Protein AF-A0A1V1WCD8-F1 (afdb_monomer_lite)

InterPro domains:
  IPR004117 Olfactory receptor, insect [PTHR21137] (10-162)

pLDDT: mean 83.45, std 10.29, range [41.56, 94.25]

Radius of gyration: 21.15 Å; chains: 1; bounding box: 51×34×65 Å

Sequence (167 aa):
MVVKNTSLFLGRPKKILSAHGVWPHPNNYIILRKLYMLFIMWTQYSFLLFEIIYIVDVWGDIDAVSEASYLLFTQASLCYKSTAFMVNKKSLIELLEIMDCEIFEPKSLEHEKILAAQARKIKRLCLFFLTSATTTCTLWAMIPLFDDASKRSFPFRIWMPVTPLKS

Foldseek 3Di:
DFDFLCCLQCVPVQVVCLVLLLHDDDDDPPPVSVVVNVVSLVVLVVQLVQLVVLLVVPPPPPVLNVQSVVVNVVSVVVSVVSVVSNVCVVVVVVVSVVSRDPVNGDPDPVSVVVSNVVSVVSVVVVVVVVVVVVVVVVVLCCVQVVPDPVDRDHSDSTHDPDDSPDD

Structure (mmCIF, N/CA/C/O backbone):
data_AF-A0A1V1WCD8-F1
#
_entry.id   AF-A0A1V1WCD8-F1
#
loop_
_atom_site.group_PDB
_atom_site.id
_atom_site.type_symbol
_atom_site.label_atom_id
_atom_site.label_alt_id
_atom_site.label_comp_id
_atom_site.label_asym_id
_atom_site.label_entity_id
_atom_site.label_seq_id
_atom_site.pdbx_PDB_ins_code
_atom_site.Cartn_x
_atom_site.Cartn_y
_atom_site.Cartn_z
_atom_site.occupancy
_atom_site.B_iso_or_equiv
_atom_site.auth_seq_id
_atom_site.auth_comp_id
_atom_site.auth_asym_id
_atom_site.auth_atom_id
_atom_site.pdbx_PDB_model_num
ATOM 1 N N . MET A 1 1 ? -25.957 6.063 22.408 1.00 42.69 1 MET A N 1
ATOM 2 C CA . MET A 1 1 ? -25.510 4.972 21.515 1.00 42.69 1 MET A CA 1
ATOM 3 C C . MET A 1 1 ? -24.007 4.856 21.695 1.00 42.69 1 MET A C 1
ATOM 5 O O . MET A 1 1 ? -23.322 5.825 21.393 1.00 42.69 1 MET A O 1
ATOM 9 N N . VAL A 1 2 ? -23.514 3.768 22.293 1.00 57.28 2 VAL A N 1
ATOM 10 C CA . VAL A 1 2 ? -22.077 3.605 22.574 1.00 57.28 2 VAL A CA 1
ATOM 11 C C . VAL A 1 2 ? -21.326 3.578 21.242 1.00 57.28 2 VAL A C 1
ATOM 13 O O . VAL A 1 2 ? -21.630 2.777 20.356 1.00 57.28 2 VAL A O 1
ATOM 16 N N . VAL A 1 3 ? -20.410 4.526 21.049 1.00 66.19 3 VAL A N 1
ATOM 17 C CA . VAL A 1 3 ? -19.583 4.588 19.842 1.00 66.19 3 VAL A CA 1
ATOM 18 C C . VAL A 1 3 ? -18.583 3.446 19.925 1.00 66.19 3 VAL A C 1
ATOM 20 O O . VAL A 1 3 ? -17.714 3.457 20.789 1.00 66.19 3 VAL A O 1
ATOM 23 N N . LYS A 1 4 ? -18.683 2.474 19.013 1.00 79.06 4 LYS A N 1
ATOM 24 C CA . LYS A 1 4 ? -17.725 1.363 18.939 1.00 79.06 4 LYS A CA 1
ATOM 25 C C . LYS A 1 4 ? -16.299 1.898 18.844 1.00 79.06 4 LYS A C 1
ATOM 27 O O . LYS A 1 4 ? -16.018 2.722 17.963 1.00 79.06 4 LYS A O 1
ATOM 32 N N . ASN A 1 5 ? -15.395 1.400 19.682 1.00 79.00 5 ASN A N 1
ATOM 33 C CA . ASN A 1 5 ? -13.988 1.802 19.693 1.00 79.00 5 ASN A CA 1
ATOM 34 C C . ASN A 1 5 ? -13.355 1.650 18.305 1.00 79.00 5 ASN A C 1
ATOM 36 O O . ASN A 1 5 ? -12.694 2.564 17.807 1.00 79.00 5 ASN A O 1
ATOM 40 N N . THR A 1 6 ? -13.651 0.559 17.600 1.00 80.56 6 THR A N 1
ATOM 41 C CA . THR A 1 6 ? -13.189 0.339 16.225 1.00 80.56 6 THR A CA 1
ATOM 42 C C . THR A 1 6 ? -13.592 1.479 15.290 1.00 80.56 6 THR A C 1
ATOM 44 O O . THR A 1 6 ? -12.794 1.934 14.471 1.00 80.56 6 THR A O 1
ATOM 47 N N . SER A 1 7 ? -14.810 2.010 15.420 1.00 81.69 7 SER A N 1
ATOM 48 C CA . SER A 1 7 ? -15.265 3.147 14.609 1.00 81.69 7 SER A CA 1
ATOM 49 C C . SER A 1 7 ? -14.560 4.456 14.989 1.00 81.69 7 SER A C 1
ATOM 51 O O . SER A 1 7 ? -14.215 5.254 14.108 1.00 81.69 7 SER A O 1
ATOM 53 N N . LEU A 1 8 ? -14.270 4.638 16.281 1.00 84.12 8 LEU A N 1
ATOM 54 C CA . LEU A 1 8 ? -13.565 5.798 16.812 1.00 84.12 8 LEU A CA 1
ATOM 55 C C . LEU A 1 8 ? -12.129 5.869 16.278 1.00 84.12 8 LEU A C 1
ATOM 57 O O . LEU A 1 8 ? -11.717 6.934 15.809 1.00 84.12 8 LEU A O 1
ATOM 61 N N . PHE A 1 9 ? -11.395 4.754 16.292 1.00 83.81 9 PHE A N 1
ATOM 62 C CA . PHE A 1 9 ? -9.994 4.684 15.865 1.00 83.81 9 PHE A CA 1
ATOM 63 C C . PHE A 1 9 ? -9.835 4.489 14.353 1.00 83.81 9 PHE A C 1
ATOM 65 O O . PHE A 1 9 ? -9.090 5.224 13.702 1.00 83.81 9 PHE A O 1
ATOM 72 N N . LEU A 1 10 ? -10.565 3.536 13.769 1.00 84.62 10 LEU A N 1
ATOM 73 C CA . LEU A 1 10 ? -10.317 3.042 12.412 1.00 84.62 10 LEU A CA 1
ATOM 74 C C . LEU A 1 10 ? -11.272 3.608 11.357 1.00 84.62 10 LEU A C 1
ATOM 76 O O . LEU A 1 10 ? -11.178 3.225 10.195 1.00 84.62 10 LEU A O 1
ATOM 80 N N . GLY A 1 11 ? -12.140 4.566 11.695 1.00 84.06 11 GLY A N 1
ATOM 81 C CA . GLY A 1 11 ? -13.144 5.095 10.762 1.00 84.06 11 GLY A CA 1
ATOM 82 C C . GLY A 1 11 ? -12.597 5.563 9.400 1.00 84.06 11 GLY A C 1
ATOM 83 O O . GLY A 1 11 ? -13.146 5.194 8.362 1.00 84.06 11 GLY A O 1
ATOM 84 N N . ARG A 1 12 ? -11.506 6.345 9.375 1.00 81.38 12 ARG A N 1
ATOM 85 C CA . ARG A 1 12 ? -10.845 6.783 8.123 1.00 81.38 12 ARG A CA 1
ATOM 86 C C . ARG A 1 12 ? -9.901 5.717 7.540 1.00 81.38 12 ARG A C 1
ATOM 88 O O . ARG A 1 12 ? -10.067 5.408 6.360 1.00 81.38 12 ARG A O 1
ATOM 95 N N . PRO A 1 13 ? -8.978 5.111 8.319 1.00 86.00 13 PRO A N 1
ATOM 96 C CA . PRO A 1 13 ? -8.086 4.062 7.813 1.00 86.00 13 PRO A CA 1
ATOM 97 C C . PRO A 1 13 ? -8.822 2.893 7.151 1.00 86.00 13 PRO A C 1
ATOM 99 O O . PRO A 1 13 ? -8.429 2.451 6.078 1.00 86.00 13 PRO A O 1
ATOM 102 N N . LYS A 1 14 ? -9.949 2.450 7.723 1.00 86.06 14 LYS A N 1
ATOM 103 C CA . LYS A 1 14 ? -10.791 1.382 7.164 1.00 86.06 14 LYS A CA 1
ATOM 104 C C . LYS A 1 14 ? -11.320 1.716 5.770 1.00 86.06 14 LYS A C 1
ATOM 106 O O . LYS A 1 14 ? -11.344 0.847 4.903 1.00 86.06 14 LYS A O 1
ATOM 111 N N . LYS A 1 15 ? -11.747 2.963 5.538 1.00 85.06 15 LYS A N 1
ATOM 112 C CA . LYS A 1 15 ? -12.231 3.405 4.219 1.00 85.06 15 LYS A CA 1
ATOM 113 C C . LYS A 1 15 ? -11.103 3.400 3.190 1.00 85.06 15 LYS A C 1
ATOM 115 O O . LYS A 1 15 ? -11.303 2.889 2.096 1.00 85.06 15 LYS A O 1
ATOM 120 N N . ILE A 1 16 ? -9.926 3.893 3.573 1.00 86.38 16 ILE A N 1
ATOM 121 C CA . ILE A 1 16 ? -8.733 3.919 2.715 1.00 86.38 16 ILE A CA 1
ATOM 122 C C . ILE A 1 16 ? -8.307 2.489 2.359 1.00 86.38 16 ILE A C 1
ATOM 124 O O . ILE A 1 16 ? -8.232 2.141 1.187 1.00 86.38 16 ILE A O 1
ATOM 128 N N . LEU A 1 17 ? -8.133 1.617 3.356 1.00 86.31 17 LEU A N 1
ATOM 129 C CA . LEU A 1 17 ? -7.769 0.212 3.135 1.00 86.31 17 LEU A CA 1
ATOM 130 C C . LEU A 1 17 ? -8.823 -0.545 2.317 1.00 86.31 17 LEU A C 1
ATOM 132 O O . LEU A 1 17 ? -8.489 -1.467 1.577 1.00 86.31 17 LEU A O 1
ATOM 136 N N . SER A 1 18 ? -10.101 -0.170 2.428 1.00 84.75 18 SER A N 1
ATOM 137 C CA . SER A 1 18 ? -11.155 -0.732 1.583 1.00 84.75 18 SER A CA 1
ATOM 138 C C . SER A 1 18 ? -11.076 -0.236 0.141 1.00 84.75 18 SER A C 1
ATOM 140 O O . SER A 1 18 ? -11.324 -1.033 -0.759 1.00 84.75 18 SER A O 1
ATOM 142 N N . ALA A 1 19 ? -10.744 1.037 -0.085 1.00 84.25 19 ALA A N 1
ATOM 143 C CA . ALA A 1 19 ? -10.525 1.583 -1.424 1.00 84.25 19 ALA A CA 1
ATOM 144 C C . ALA A 1 19 ? -9.304 0.943 -2.103 1.00 84.25 19 ALA A C 1
ATOM 146 O O . ALA A 1 19 ? -9.336 0.693 -3.295 1.00 84.25 19 ALA A O 1
ATOM 147 N N . HIS A 1 20 ? -8.270 0.576 -1.345 1.00 83.56 20 HIS A N 1
ATOM 148 C CA . HIS A 1 20 ? -7.129 -0.185 -1.866 1.00 83.56 20 HIS A CA 1
ATOM 149 C C . HIS A 1 20 ? -7.379 -1.701 -1.964 1.00 83.56 20 HIS A C 1
ATOM 151 O O . HIS A 1 20 ? -6.453 -2.452 -2.237 1.00 83.56 20 HIS A O 1
ATOM 157 N N . GLY A 1 21 ? -8.599 -2.190 -1.713 1.00 82.38 21 GLY A N 1
ATOM 158 C CA . GLY A 1 21 ? -8.916 -3.618 -1.839 1.00 82.38 21 GLY A CA 1
ATOM 159 C C . GLY A 1 21 ? -8.263 -4.526 -0.786 1.00 82.38 21 GLY A C 1
ATOM 160 O O . GLY A 1 21 ? -8.294 -5.739 -0.928 1.00 82.38 21 GLY A O 1
ATOM 161 N N . VAL A 1 22 ? -7.708 -3.983 0.298 1.00 85.06 22 VAL A N 1
ATOM 162 C CA . VAL A 1 22 ? -7.010 -4.780 1.326 1.00 85.06 22 VAL A CA 1
ATOM 163 C C . VAL A 1 22 ? -7.934 -5.127 2.505 1.00 85.06 22 VAL A C 1
ATOM 165 O O . VAL A 1 22 ? -7.757 -6.139 3.181 1.00 85.06 22 VAL A O 1
ATOM 168 N N . TRP A 1 23 ? -8.966 -4.316 2.766 1.00 84.06 23 TRP A N 1
ATOM 169 C CA . TRP A 1 23 ? -9.789 -4.460 3.974 1.00 84.06 23 TRP A CA 1
ATOM 170 C C . TRP A 1 23 ? -10.855 -5.582 3.900 1.00 84.06 23 TRP A C 1
ATOM 172 O O . TRP A 1 23 ? -11.720 -5.541 3.009 1.00 84.06 23 TRP A O 1
ATOM 182 N N . PRO A 1 24 ? -10.925 -6.514 4.876 1.00 75.00 24 PRO A N 1
ATOM 183 C CA . PRO A 1 24 ? -11.990 -7.519 4.952 1.00 75.00 24 PRO A CA 1
ATOM 184 C C . PRO A 1 24 ? -13.326 -6.875 5.356 1.00 75.00 24 PRO A C 1
ATOM 186 O O . PRO A 1 24 ? -13.407 -6.133 6.332 1.00 75.00 24 PRO A O 1
ATOM 189 N N . HIS A 1 25 ? -14.397 -7.115 4.599 1.00 68.12 25 HIS A N 1
ATOM 190 C CA . HIS A 1 25 ? -15.693 -6.454 4.817 1.00 68.12 25 HIS A CA 1
ATOM 191 C C . HIS A 1 25 ? -16.816 -7.485 4.899 1.00 68.12 25 HIS A C 1
ATOM 193 O O . HIS A 1 25 ? -16.720 -8.520 4.233 1.00 68.12 25 HIS A O 1
ATOM 199 N N . PRO A 1 26 ? -17.861 -7.220 5.699 1.00 65.38 26 PRO A N 1
ATOM 200 C CA . PRO A 1 26 ? -18.980 -8.137 5.853 1.00 65.38 26 PRO A CA 1
ATOM 201 C C . PRO A 1 26 ? -19.841 -8.266 4.583 1.00 65.38 26 PRO A C 1
ATOM 203 O O . PRO A 1 26 ? -20.040 -7.299 3.851 1.00 65.38 26 PRO A O 1
ATOM 206 N N . ASN A 1 27 ? -20.313 -9.504 4.399 1.00 60.09 27 ASN A N 1
ATOM 207 C CA . ASN A 1 27 ? -21.305 -10.165 3.527 1.00 60.09 27 ASN A CA 1
ATOM 208 C C . ASN A 1 27 ? -21.986 -9.517 2.301 1.00 60.09 27 ASN A C 1
ATOM 210 O O . ASN A 1 27 ? -22.601 -10.265 1.543 1.00 60.09 27 ASN A O 1
ATOM 214 N N . ASN A 1 28 ? -21.892 -8.218 2.026 1.00 59.47 28 ASN A N 1
ATOM 215 C CA . ASN A 1 28 ? -22.561 -7.633 0.857 1.00 59.47 28 ASN A CA 1
ATOM 216 C C . ASN A 1 28 ? -21.633 -7.651 -0.372 1.00 59.47 28 ASN A C 1
ATOM 218 O O . ASN A 1 28 ? -20.506 -7.161 -0.318 1.00 59.47 28 ASN A O 1
ATOM 222 N N . TYR A 1 29 ? -22.113 -8.225 -1.485 1.00 71.31 29 TYR A N 1
ATOM 223 C CA . TYR A 1 29 ? -21.408 -8.334 -2.777 1.00 71.31 29 TYR A CA 1
ATOM 224 C C . TYR A 1 29 ? -20.037 -9.034 -2.710 1.00 71.31 29 TYR A C 1
ATOM 226 O O . TYR A 1 29 ? -19.040 -8.561 -3.260 1.00 71.31 29 TYR A O 1
ATOM 234 N N . ILE A 1 30 ? -19.990 -10.200 -2.053 1.00 77.75 30 ILE A N 1
ATOM 235 C CA . ILE A 1 30 ? -18.763 -10.983 -1.815 1.00 77.75 30 ILE A CA 1
ATOM 236 C C . ILE A 1 30 ? -17.988 -11.254 -3.115 1.00 77.75 30 ILE A C 1
ATOM 238 O O . ILE A 1 30 ? -16.764 -11.139 -3.128 1.00 77.75 30 ILE A O 1
ATOM 242 N N . ILE A 1 31 ? -18.683 -11.603 -4.203 1.00 81.88 31 ILE A N 1
ATOM 243 C CA . ILE A 1 31 ? -18.058 -11.995 -5.477 1.00 81.88 31 ILE A CA 1
ATOM 244 C C . ILE A 1 31 ? -17.406 -10.791 -6.162 1.00 81.88 31 ILE A C 1
ATOM 246 O O . ILE A 1 31 ? -16.205 -10.818 -6.420 1.00 81.88 31 ILE A O 1
ATOM 250 N N . LEU A 1 32 ? -18.168 -9.716 -6.394 1.00 83.81 32 LEU A N 1
ATOM 251 C CA . LEU A 1 32 ? -17.670 -8.500 -7.046 1.00 83.81 32 LEU A CA 1
ATOM 252 C C . LEU A 1 32 ? -16.478 -7.911 -6.286 1.00 83.81 32 LEU A C 1
ATOM 254 O O . LEU A 1 32 ? -15.487 -7.491 -6.877 1.00 83.81 32 LEU A O 1
ATOM 258 N N . ARG A 1 33 ? -16.544 -7.932 -4.954 1.00 81.12 33 ARG A N 1
ATOM 259 C CA . ARG A 1 33 ? -15.472 -7.406 -4.119 1.00 81.12 33 ARG A CA 1
ATOM 260 C C . ARG A 1 33 ? -14.241 -8.306 -4.122 1.00 81.12 33 ARG A C 1
ATOM 262 O O . ARG A 1 33 ? -13.141 -7.781 -4.198 1.00 81.12 33 ARG A O 1
ATOM 269 N N . LYS A 1 34 ? -14.389 -9.635 -4.101 1.00 83.00 34 LYS A N 1
ATOM 270 C CA . LYS A 1 34 ? -13.252 -10.556 -4.288 1.00 83.00 34 LYS A CA 1
ATOM 271 C C . LYS A 1 34 ? -12.576 -10.341 -5.641 1.00 83.00 34 LYS A C 1
ATOM 273 O O . LYS A 1 34 ? -11.353 -10.299 -5.684 1.00 83.00 34 LYS A O 1
ATOM 278 N N . LEU A 1 35 ? -13.354 -10.158 -6.709 1.00 87.25 35 LEU A N 1
ATOM 279 C CA . LEU A 1 35 ? -12.824 -9.826 -8.034 1.00 87.25 35 LEU A CA 1
ATOM 280 C C . LEU A 1 35 ? -12.050 -8.507 -8.010 1.00 87.25 35 LEU A C 1
ATOM 282 O O . LEU A 1 35 ? -10.938 -8.454 -8.518 1.00 87.25 35 LEU A O 1
ATOM 286 N N . TYR A 1 36 ? -12.581 -7.476 -7.351 1.00 88.44 36 TYR A N 1
ATOM 287 C CA . TYR A 1 36 ? -11.881 -6.204 -7.176 1.00 88.44 36 TYR A CA 1
ATOM 288 C C . TYR A 1 36 ? -10.557 -6.351 -6.410 1.00 88.44 36 TYR A C 1
ATOM 290 O O . TYR A 1 36 ? -9.540 -5.802 -6.823 1.00 88.44 36 TYR A O 1
ATOM 298 N N . MET A 1 37 ? -10.544 -7.126 -5.321 1.00 87.19 37 MET A N 1
ATOM 299 C CA . MET A 1 37 ? -9.325 -7.401 -4.551 1.00 87.19 37 MET A CA 1
ATOM 300 C C . MET A 1 37 ? -8.285 -8.150 -5.388 1.00 87.19 37 MET A C 1
ATOM 302 O O . MET A 1 37 ? -7.118 -7.772 -5.397 1.00 87.19 37 MET A O 1
ATOM 306 N N . LEU A 1 38 ? -8.713 -9.184 -6.120 1.00 88.81 38 LEU A N 1
ATOM 307 C CA . LEU A 1 38 ? -7.846 -9.938 -7.025 1.00 88.81 38 LEU A CA 1
ATOM 308 C C . LEU A 1 38 ? -7.288 -9.047 -8.131 1.00 88.81 38 LEU A C 1
ATOM 310 O O . LEU A 1 38 ? -6.099 -9.117 -8.410 1.00 88.81 38 LEU A O 1
ATOM 314 N N . PHE A 1 39 ? -8.119 -8.180 -8.711 1.00 91.50 39 PHE A N 1
ATOM 315 C CA . PHE A 1 39 ? -7.698 -7.222 -9.724 1.00 91.50 39 PHE A CA 1
ATOM 316 C C . PHE A 1 39 ? -6.638 -6.257 -9.183 1.00 91.50 39 PHE A C 1
ATOM 318 O O . PHE A 1 39 ? -5.588 -6.102 -9.801 1.00 91.50 39 PHE A O 1
ATOM 325 N N . ILE A 1 40 ? -6.850 -5.661 -8.003 1.00 90.44 40 ILE A N 1
ATOM 326 C CA . ILE A 1 40 ? -5.842 -4.779 -7.401 1.00 90.44 40 ILE A CA 1
ATOM 327 C C . ILE A 1 40 ? -4.541 -5.540 -7.151 1.00 90.44 40 ILE A C 1
ATOM 329 O O . ILE A 1 40 ? -3.486 -5.084 -7.583 1.00 90.44 40 ILE A O 1
ATOM 333 N N . MET A 1 41 ? -4.590 -6.712 -6.519 1.00 90.25 41 MET A N 1
ATOM 334 C CA . MET A 1 41 ? -3.374 -7.488 -6.260 1.00 90.25 41 MET A CA 1
ATOM 335 C C . MET A 1 41 ? -2.663 -7.876 -7.557 1.00 90.25 41 MET A C 1
ATOM 337 O O . MET A 1 41 ? -1.447 -7.739 -7.646 1.00 90.25 41 MET A O 1
ATOM 341 N N . TRP A 1 42 ? -3.414 -8.275 -8.583 1.00 92.19 42 TRP A N 1
ATOM 342 C CA . TRP A 1 42 ? -2.876 -8.562 -9.908 1.00 92.19 42 TRP A CA 1
ATOM 343 C C . TRP A 1 42 ? -2.121 -7.363 -10.488 1.00 92.19 42 TRP A C 1
ATOM 345 O O . TRP A 1 42 ? -0.999 -7.523 -10.964 1.00 92.19 42 TRP A O 1
ATOM 355 N N . THR A 1 43 ? -2.687 -6.153 -10.403 1.00 90.75 43 THR A N 1
ATOM 356 C CA . THR A 1 43 ? -2.004 -4.939 -10.884 1.00 90.75 43 THR A CA 1
ATOM 357 C C . THR A 1 43 ? -0.713 -4.648 -10.117 1.00 90.75 43 THR A C 1
ATOM 359 O O . THR A 1 43 ? 0.288 -4.306 -10.740 1.00 90.75 43 THR A O 1
ATOM 362 N N . GLN A 1 44 ? -0.694 -4.849 -8.793 1.00 91.06 44 GLN A N 1
ATOM 363 C CA . GLN A 1 44 ? 0.503 -4.633 -7.968 1.00 91.06 44 GLN A CA 1
ATOM 364 C C . GLN A 1 44 ? 1.619 -5.635 -8.305 1.00 91.06 44 GLN A C 1
ATOM 366 O O . GLN A 1 44 ? 2.767 -5.245 -8.495 1.00 91.06 44 GLN A O 1
ATOM 371 N N . TYR A 1 45 ? 1.282 -6.919 -8.453 1.00 91.88 45 TYR A N 1
ATOM 372 C CA . TYR A 1 45 ? 2.255 -7.944 -8.841 1.00 91.88 45 TYR A CA 1
ATOM 373 C C . TYR A 1 45 ? 2.741 -7.791 -10.285 1.00 91.88 45 TYR A C 1
ATOM 375 O O . TYR A 1 45 ? 3.902 -8.073 -10.567 1.00 91.88 45 TYR A O 1
ATOM 383 N N . SER A 1 46 ? 1.882 -7.316 -11.191 1.00 91.31 46 SER A N 1
ATOM 384 C CA . SER A 1 46 ? 2.285 -7.008 -12.570 1.00 91.31 46 SER A CA 1
ATOM 385 C C . SER A 1 46 ? 3.301 -5.867 -12.604 1.00 91.31 46 SER A C 1
ATOM 387 O O . SER A 1 46 ? 4.296 -5.963 -13.313 1.00 91.31 46 SER A O 1
ATOM 389 N N . PHE A 1 47 ? 3.091 -4.820 -11.795 1.00 89.19 47 PHE A N 1
ATOM 390 C CA . PHE A 1 47 ? 4.046 -3.719 -11.657 1.00 89.19 47 PHE A CA 1
ATOM 391 C C . PHE A 1 47 ? 5.413 -4.217 -11.174 1.00 89.19 47 PHE A C 1
ATOM 393 O O . PHE A 1 47 ? 6.427 -3.914 -11.795 1.00 89.19 47 PHE A O 1
ATOM 400 N N . LEU A 1 48 ? 5.423 -5.065 -10.140 1.00 91.12 48 LEU A N 1
ATOM 401 C CA . LEU A 1 48 ? 6.647 -5.679 -9.625 1.00 91.12 48 LEU A CA 1
ATOM 402 C C . LEU A 1 48 ? 7.377 -6.504 -10.699 1.00 91.12 48 LEU A C 1
ATOM 404 O O . LEU A 1 48 ? 8.597 -6.444 -10.814 1.00 91.12 48 LEU A O 1
ATOM 408 N N . LEU A 1 49 ? 6.639 -7.267 -11.511 1.00 91.25 49 LEU A N 1
ATOM 409 C CA . LEU A 1 49 ? 7.214 -8.043 -12.610 1.00 91.25 49 LEU A CA 1
ATOM 410 C C . LEU A 1 49 ? 7.854 -7.136 -13.675 1.00 91.25 49 LEU A C 1
ATOM 412 O O . LEU A 1 49 ? 8.953 -7.427 -14.143 1.00 91.25 49 LEU A O 1
ATOM 416 N N . PHE A 1 50 ? 7.203 -6.028 -14.034 1.00 90.12 50 PHE A N 1
ATOM 417 C CA . PHE A 1 50 ? 7.743 -5.061 -14.994 1.00 90.12 50 PHE A CA 1
ATOM 418 C C . PHE A 1 50 ? 9.004 -4.355 -14.485 1.00 90.12 50 PHE A C 1
ATOM 420 O O . PHE A 1 50 ? 9.920 -4.116 -15.270 1.00 90.12 50 PHE A O 1
ATOM 427 N N . GLU A 1 51 ? 9.099 -4.074 -13.185 1.00 89.75 51 GLU A N 1
ATOM 428 C CA . GLU A 1 51 ? 10.325 -3.548 -12.571 1.00 89.75 51 GLU A CA 1
ATOM 429 C C . GLU A 1 51 ? 11.479 -4.556 -12.625 1.00 89.75 51 GLU A C 1
ATOM 431 O O . GLU A 1 51 ? 12.606 -4.184 -12.942 1.00 89.75 51 GLU A O 1
ATOM 436 N N . ILE A 1 52 ? 11.206 -5.843 -12.380 1.00 90.56 52 ILE A N 1
ATOM 437 C CA . ILE A 1 52 ? 12.228 -6.899 -12.482 1.00 90.56 52 ILE A CA 1
ATOM 438 C C . ILE A 1 52 ? 12.756 -6.997 -13.915 1.00 90.56 52 ILE A C 1
ATOM 440 O O . ILE A 1 52 ? 13.967 -7.042 -14.117 1.00 90.56 52 ILE A O 1
ATOM 444 N N . ILE A 1 53 ? 11.862 -7.006 -14.909 1.00 89.94 53 ILE A N 1
ATOM 445 C CA . ILE A 1 53 ? 12.254 -7.049 -16.326 1.00 89.94 53 ILE A CA 1
ATOM 446 C C . ILE A 1 53 ? 13.097 -5.820 -16.680 1.00 89.94 53 ILE A C 1
ATOM 448 O O . ILE A 1 53 ? 14.123 -5.959 -17.339 1.00 89.94 53 ILE A O 1
ATOM 452 N N . TYR A 1 54 ? 12.708 -4.635 -16.199 1.00 88.62 54 TYR A N 1
ATOM 453 C CA . TYR A 1 54 ? 13.459 -3.402 -16.431 1.00 88.62 54 TYR A CA 1
ATOM 454 C C . TYR A 1 54 ? 14.885 -3.473 -15.886 1.00 88.62 54 TYR A C 1
ATOM 456 O O . TYR A 1 54 ? 15.818 -3.136 -16.602 1.00 88.62 54 TYR A O 1
ATOM 464 N N . ILE A 1 55 ? 15.066 -3.957 -14.652 1.00 88.75 55 ILE A N 1
ATOM 465 C CA . ILE A 1 55 ? 16.392 -4.100 -14.031 1.00 88.75 55 ILE A CA 1
ATOM 466 C C . ILE A 1 55 ? 17.298 -5.032 -14.844 1.00 88.75 55 ILE A C 1
ATOM 468 O O . ILE A 1 55 ? 18.498 -4.785 -14.944 1.00 88.75 55 ILE A O 1
ATOM 472 N N . VAL A 1 56 ? 16.734 -6.091 -15.431 1.00 88.81 56 VAL A N 1
ATOM 473 C CA . VAL A 1 56 ? 17.478 -7.007 -16.308 1.00 88.81 56 VAL A CA 1
ATOM 474 C C . VAL A 1 56 ? 17.855 -6.336 -17.634 1.00 88.81 56 VAL A C 1
ATOM 476 O O . VAL A 1 56 ? 18.942 -6.585 -18.143 1.00 88.81 56 VAL A O 1
ATOM 479 N N . ASP A 1 57 ? 16.993 -5.481 -18.185 1.00 86.06 57 ASP A N 1
ATOM 480 C CA . ASP A 1 57 ? 17.235 -4.777 -19.453 1.00 86.06 57 ASP A CA 1
ATOM 481 C C . ASP A 1 57 ? 18.315 -3.689 -19.326 1.00 86.06 57 ASP A C 1
ATOM 483 O O . ASP A 1 57 ? 19.200 -3.577 -20.170 1.00 86.06 57 ASP A O 1
ATOM 487 N N . VAL A 1 58 ? 18.307 -2.933 -18.224 1.00 86.25 58 VAL A N 1
ATOM 488 C CA . VAL A 1 58 ? 19.311 -1.887 -17.941 1.00 86.25 58 VAL A CA 1
ATOM 489 C C . VAL A 1 58 ? 20.565 -2.426 -17.245 1.00 86.25 58 VAL A C 1
ATOM 491 O O . VAL A 1 58 ? 21.362 -1.663 -16.692 1.00 86.25 58 VAL A O 1
ATOM 494 N N . TRP A 1 59 ? 20.758 -3.748 -17.268 1.00 81.38 59 TRP A N 1
ATOM 495 C CA . TRP A 1 59 ? 21.880 -4.416 -16.621 1.00 81.38 59 TRP A CA 1
ATOM 496 C C . TRP A 1 59 ? 23.212 -3.970 -17.239 1.00 81.38 59 TRP A C 1
ATOM 498 O O . TRP A 1 59 ? 23.601 -4.396 -18.324 1.00 81.38 59 TRP A O 1
ATOM 508 N N . GLY A 1 60 ? 23.918 -3.091 -16.530 1.00 83.31 60 GLY A N 1
ATOM 509 C CA . GLY A 1 60 ? 25.160 -2.464 -16.991 1.00 83.31 60 GLY A CA 1
ATOM 510 C C . GLY A 1 60 ? 25.259 -0.988 -16.612 1.00 83.31 60 GLY A C 1
ATOM 511 O O . GLY A 1 60 ? 26.365 -0.489 -16.422 1.00 83.31 60 GLY A O 1
ATOM 512 N N . ASP A 1 61 ? 24.122 -0.317 -16.419 1.00 89.44 61 ASP A N 1
ATOM 513 C CA . ASP A 1 61 ? 24.050 1.037 -15.868 1.00 89.44 61 ASP A CA 1
ATOM 514 C C . ASP A 1 61 ? 23.749 0.968 -14.362 1.00 89.44 61 ASP A C 1
ATOM 516 O O . ASP A 1 61 ? 22.618 0.730 -13.936 1.00 89.44 61 ASP A O 1
ATOM 520 N N . ILE A 1 62 ? 24.789 1.140 -13.541 1.00 88.31 62 ILE A N 1
ATOM 521 C CA . ILE A 1 62 ? 24.696 1.032 -12.077 1.00 88.31 62 ILE A CA 1
ATOM 522 C C . ILE A 1 62 ? 23.728 2.073 -11.499 1.00 88.31 62 ILE A C 1
ATOM 524 O O . ILE A 1 62 ? 23.003 1.763 -10.550 1.00 88.31 62 ILE A O 1
ATOM 528 N N . ASP A 1 63 ? 23.679 3.276 -12.074 1.00 86.19 63 ASP A N 1
ATOM 529 C CA . ASP A 1 63 ? 22.823 4.352 -11.579 1.00 86.19 63 ASP A CA 1
ATOM 530 C C . ASP A 1 63 ? 21.350 4.028 -11.863 1.00 86.19 63 ASP A C 1
ATOM 532 O O . ASP A 1 63 ? 20.508 4.097 -10.960 1.00 86.19 63 ASP A O 1
ATOM 536 N N . ALA A 1 64 ? 21.043 3.575 -13.084 1.00 84.19 64 ALA A N 1
ATOM 537 C CA . ALA A 1 64 ? 19.692 3.156 -13.460 1.00 84.19 64 ALA A CA 1
ATOM 538 C C . ALA A 1 64 ? 19.216 1.919 -12.678 1.00 84.19 64 ALA A C 1
ATOM 540 O O . ALA A 1 64 ? 18.062 1.865 -12.241 1.00 84.19 64 ALA A O 1
ATOM 541 N N . VAL A 1 65 ? 20.101 0.939 -12.459 1.00 87.81 65 VAL A N 1
ATOM 542 C CA . VAL A 1 65 ? 19.800 -0.261 -11.661 1.00 87.81 65 VAL A CA 1
ATOM 543 C C . VAL A 1 65 ? 19.527 0.104 -10.202 1.00 87.81 65 VAL A C 1
ATOM 545 O O . VAL A 1 65 ? 18.595 -0.439 -9.606 1.00 87.81 65 VAL A O 1
ATOM 548 N N . SER A 1 66 ? 20.303 1.019 -9.616 1.00 88.56 66 SER A N 1
ATOM 549 C CA . SER A 1 66 ? 20.127 1.461 -8.226 1.00 88.56 66 SER A CA 1
ATOM 550 C C . SER A 1 66 ? 18.770 2.140 -8.010 1.00 88.56 66 SER A C 1
ATOM 552 O O . SER A 1 66 ? 18.027 1.778 -7.092 1.00 88.56 66 SER A O 1
ATOM 554 N N . GLU A 1 67 ? 18.395 3.063 -8.901 1.00 85.44 67 GLU A N 1
ATOM 555 C CA . GLU A 1 67 ? 17.102 3.751 -8.850 1.00 85.44 67 GLU A CA 1
ATOM 556 C C . GLU A 1 67 ? 15.925 2.773 -9.010 1.00 85.44 67 GLU A C 1
ATOM 558 O O . GLU A 1 67 ? 14.987 2.783 -8.207 1.00 85.44 67 GLU A O 1
ATOM 563 N N . ALA A 1 68 ? 15.993 1.875 -9.998 1.00 87.38 68 ALA A N 1
ATOM 564 C CA . ALA A 1 68 ? 14.956 0.872 -10.226 1.00 87.38 68 ALA A CA 1
ATOM 565 C C . ALA A 1 68 ? 14.843 -0.130 -9.064 1.00 87.38 68 ALA A C 1
ATOM 567 O O . ALA A 1 68 ? 13.740 -0.521 -8.683 1.00 87.38 68 ALA A O 1
ATOM 568 N N . SER A 1 69 ? 15.967 -0.5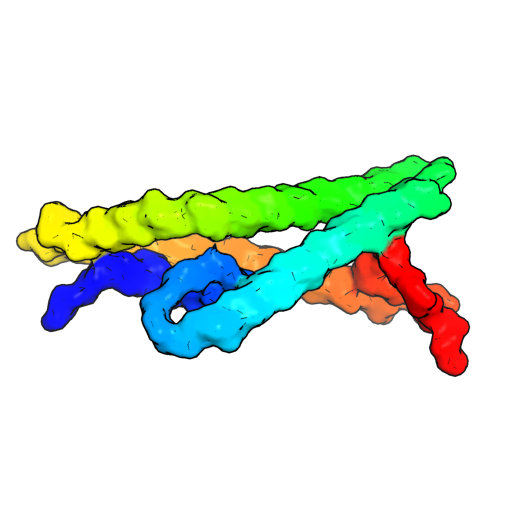06 -8.447 1.00 89.12 69 SER A N 1
ATOM 569 C CA . SER A 1 69 ? 15.986 -1.403 -7.285 1.00 89.12 69 SER A CA 1
ATOM 570 C C . SER A 1 69 ? 15.301 -0.784 -6.068 1.00 89.12 69 SER A C 1
ATOM 572 O O . SER A 1 69 ? 14.610 -1.485 -5.327 1.00 89.12 69 SER A O 1
ATOM 574 N N . TYR A 1 70 ? 15.448 0.529 -5.855 1.00 89.19 70 TYR A N 1
ATOM 575 C CA . TYR A 1 70 ? 14.742 1.228 -4.780 1.00 89.19 70 TYR A CA 1
ATOM 576 C C . TYR A 1 70 ? 13.221 1.098 -4.933 1.00 89.19 70 TYR A C 1
ATOM 578 O O . TYR A 1 70 ? 12.538 0.686 -3.988 1.00 89.19 70 TYR A O 1
ATOM 586 N N . LEU A 1 71 ? 12.699 1.390 -6.129 1.00 88.38 71 LEU A N 1
ATOM 587 C CA . LEU A 1 71 ? 11.272 1.256 -6.425 1.00 88.38 71 LEU A CA 1
ATOM 588 C C . LEU A 1 71 ? 10.815 -0.203 -6.273 1.00 88.38 71 LEU A C 1
ATOM 590 O O . LEU A 1 71 ? 9.878 -0.456 -5.507 1.00 88.38 71 LEU A O 1
ATOM 594 N N . LEU A 1 72 ? 11.575 -1.155 -6.825 1.00 91.12 72 LEU A N 1
ATOM 595 C CA . LEU A 1 72 ? 11.315 -2.590 -6.693 1.00 91.12 72 LEU A CA 1
ATOM 596 C C . LEU A 1 72 ? 11.148 -3.017 -5.231 1.00 91.12 72 LEU A C 1
ATOM 598 O O . LEU A 1 72 ? 10.171 -3.679 -4.877 1.00 91.12 72 LEU A O 1
ATOM 602 N N . PHE A 1 73 ? 12.073 -2.639 -4.346 1.00 92.06 73 PHE A N 1
ATOM 603 C CA . PHE A 1 73 ? 11.992 -3.028 -2.937 1.00 92.06 73 PHE A CA 1
ATOM 604 C C . PHE A 1 73 ? 10.810 -2.383 -2.216 1.00 92.06 73 PHE A C 1
ATOM 606 O O . PHE A 1 73 ? 10.175 -3.029 -1.372 1.00 92.06 73 PHE A O 1
ATOM 613 N N . THR A 1 74 ? 10.476 -1.131 -2.545 1.00 91.56 74 THR A N 1
ATOM 614 C CA . THR A 1 74 ? 9.301 -0.471 -1.962 1.00 91.56 74 THR A CA 1
ATOM 615 C C . THR A 1 74 ? 8.008 -1.192 -2.353 1.00 91.56 74 THR A C 1
ATOM 617 O O . THR A 1 74 ? 7.177 -1.475 -1.482 1.00 91.56 74 THR A O 1
ATOM 620 N N . GLN A 1 75 ? 7.886 -1.603 -3.617 1.00 91.19 75 GLN A N 1
ATOM 621 C CA . GLN A 1 75 ? 6.718 -2.315 -4.128 1.00 91.19 75 GLN A CA 1
ATOM 622 C C . GLN A 1 75 ? 6.661 -3.766 -3.667 1.00 91.19 75 GLN A C 1
ATOM 624 O O . GLN A 1 75 ? 5.589 -4.254 -3.302 1.00 91.19 75 GLN A O 1
ATOM 629 N N . ALA A 1 76 ? 7.804 -4.444 -3.570 1.00 93.62 76 ALA A N 1
ATOM 630 C CA . ALA A 1 76 ? 7.894 -5.776 -2.985 1.00 93.62 76 ALA A CA 1
ATOM 631 C C . ALA A 1 76 ? 7.418 -5.764 -1.524 1.00 93.62 76 ALA A C 1
ATOM 633 O O . ALA A 1 76 ? 6.617 -6.609 -1.118 1.00 93.62 76 ALA A O 1
ATOM 634 N N . SER A 1 77 ? 7.844 -4.765 -0.741 1.00 94.12 77 SER A N 1
ATOM 635 C CA . SER A 1 77 ? 7.406 -4.572 0.646 1.00 94.12 77 SER A CA 1
ATOM 636 C C . SER A 1 77 ? 5.901 -4.309 0.742 1.00 94.12 77 SER A C 1
ATOM 638 O O . SER A 1 77 ? 5.225 -4.882 1.602 1.00 94.12 77 SER A O 1
ATOM 640 N N . LEU A 1 78 ? 5.345 -3.495 -0.162 1.00 91.50 78 LEU A N 1
ATOM 641 C CA . LEU A 1 78 ? 3.906 -3.244 -0.242 1.00 91.50 78 LEU A CA 1
ATOM 642 C C . LEU A 1 78 ? 3.120 -4.523 -0.567 1.00 91.50 78 LEU A C 1
ATOM 644 O O . LEU A 1 78 ? 2.145 -4.833 0.126 1.00 91.50 78 LEU A O 1
ATOM 648 N N . CYS A 1 79 ? 3.552 -5.285 -1.575 1.00 92.69 79 CYS A N 1
ATOM 649 C CA . CYS A 1 79 ? 2.932 -6.550 -1.972 1.00 92.69 79 CYS A CA 1
ATOM 650 C C . CYS A 1 79 ? 2.986 -7.579 -0.837 1.00 92.69 79 CYS A C 1
ATOM 652 O O . CYS A 1 79 ? 1.979 -8.225 -0.532 1.00 92.69 79 CYS A O 1
ATOM 654 N N . TYR A 1 80 ? 4.134 -7.687 -0.160 1.00 93.94 80 TYR A N 1
ATOM 655 C CA . TYR A 1 80 ? 4.317 -8.565 0.993 1.00 93.94 80 TYR A CA 1
ATOM 656 C C . TYR A 1 80 ? 3.381 -8.188 2.144 1.00 93.94 80 TYR A C 1
ATOM 658 O O . TYR A 1 80 ? 2.626 -9.033 2.625 1.00 93.94 80 TYR A O 1
ATOM 666 N N . LYS A 1 81 ? 3.363 -6.913 2.555 1.00 91.19 81 LYS A N 1
ATOM 667 C CA . LYS A 1 81 ? 2.497 -6.431 3.644 1.00 91.19 81 LYS A CA 1
ATOM 668 C C . LYS A 1 81 ? 1.017 -6.611 3.318 1.00 91.19 81 LYS A C 1
ATOM 670 O O . LYS A 1 81 ? 0.257 -7.041 4.184 1.00 91.19 81 LYS A O 1
ATOM 675 N N . SER A 1 82 ? 0.612 -6.331 2.080 1.00 90.38 82 SER A N 1
ATOM 676 C CA . SER A 1 82 ? -0.774 -6.504 1.629 1.00 90.38 82 SER A CA 1
ATOM 677 C C . SER A 1 82 ? -1.189 -7.975 1.665 1.00 90.38 82 SER A C 1
ATOM 679 O O . SER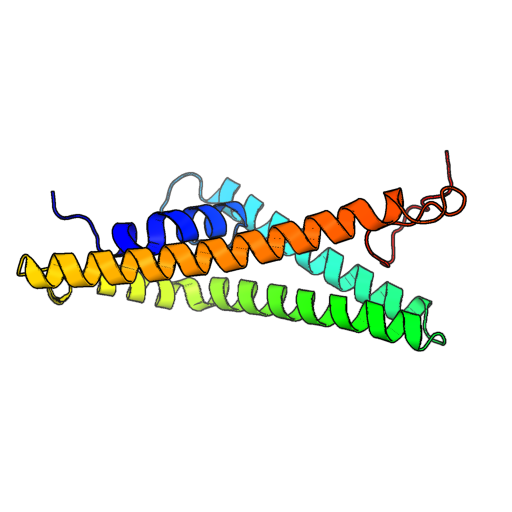 A 1 82 ? -2.252 -8.311 2.185 1.00 90.38 82 SER A O 1
ATOM 681 N N . THR A 1 83 ? -0.317 -8.873 1.203 1.00 90.62 83 THR A N 1
ATOM 682 C CA . THR A 1 83 ? -0.561 -10.321 1.236 1.00 90.62 83 THR A CA 1
ATOM 683 C C . THR A 1 83 ? -0.606 -10.859 2.659 1.00 90.62 83 THR A C 1
ATOM 685 O O . THR A 1 83 ? -1.556 -11.554 3.017 1.00 90.62 83 THR A O 1
ATOM 688 N N . ALA A 1 84 ? 0.349 -10.475 3.509 1.00 91.44 84 ALA A N 1
ATOM 689 C CA . ALA A 1 84 ? 0.359 -10.842 4.921 1.00 91.44 84 ALA A CA 1
ATOM 690 C C . ALA A 1 84 ? -0.918 -10.372 5.639 1.00 91.44 84 ALA A C 1
ATOM 692 O O . ALA A 1 84 ? -1.492 -11.120 6.430 1.00 91.44 84 ALA A O 1
ATOM 693 N N . PHE A 1 85 ? -1.406 -9.168 5.331 1.00 89.25 85 PHE A N 1
ATOM 694 C CA . PHE A 1 85 ? -2.658 -8.648 5.881 1.00 89.25 85 PHE A CA 1
ATOM 695 C C . PHE A 1 85 ? -3.879 -9.468 5.435 1.00 89.25 85 PHE A C 1
ATOM 697 O O . PHE A 1 85 ? -4.755 -9.768 6.246 1.00 89.25 85 PHE A O 1
ATOM 704 N N . MET A 1 86 ? -3.936 -9.879 4.164 1.00 85.81 86 MET A N 1
ATOM 705 C CA . MET A 1 86 ? -5.028 -10.710 3.642 1.00 85.81 86 MET A CA 1
ATOM 706 C C . MET A 1 86 ? -5.018 -12.138 4.204 1.00 85.81 86 MET A C 1
ATOM 708 O O . MET A 1 86 ? -6.086 -12.688 4.489 1.00 85.81 86 MET A O 1
ATOM 712 N N . VAL A 1 87 ? -3.836 -12.738 4.374 1.00 89.12 87 VAL A N 1
ATOM 713 C CA . VAL A 1 87 ? -3.674 -14.080 4.960 1.00 89.12 87 VAL A CA 1
ATOM 714 C C . VAL A 1 87 ? -4.079 -14.066 6.435 1.00 89.12 87 VAL A C 1
ATOM 716 O O . VAL A 1 87 ? -4.883 -14.894 6.863 1.00 89.12 87 VAL A O 1
ATOM 719 N N . ASN A 1 88 ? -3.633 -13.057 7.188 1.00 89.69 88 ASN A N 1
ATOM 720 C CA . ASN A 1 88 ? -3.919 -12.907 8.619 1.00 89.69 88 ASN A CA 1
ATOM 721 C C . ASN A 1 88 ? -5.254 -12.199 8.914 1.00 89.69 88 ASN A C 1
ATOM 723 O O . ASN A 1 88 ? -5.485 -11.719 10.025 1.00 89.69 88 ASN A O 1
ATOM 727 N N . LYS A 1 89 ? -6.177 -12.153 7.943 1.00 86.88 89 LYS A N 1
ATOM 728 C CA . LYS A 1 89 ? -7.473 -11.471 8.095 1.00 86.88 89 LYS A CA 1
ATOM 729 C C . LYS A 1 89 ? -8.307 -11.985 9.272 1.00 86.88 89 LYS A C 1
ATOM 731 O O . LYS A 1 89 ? -9.094 -11.219 9.812 1.00 86.88 89 LYS A O 1
ATOM 736 N N . LYS A 1 90 ? -8.171 -13.266 9.644 1.00 87.25 90 LYS A N 1
ATOM 737 C CA . LYS A 1 90 ? -8.913 -13.867 10.767 1.00 87.25 90 LYS A CA 1
ATOM 738 C C . LYS A 1 90 ? -8.480 -13.241 12.090 1.00 87.25 90 LYS A C 1
ATOM 740 O O . LYS A 1 90 ? -9.309 -12.660 12.773 1.00 87.25 90 LYS A O 1
ATOM 745 N N . SER A 1 91 ? -7.176 -13.238 12.358 1.00 89.69 91 SER A N 1
ATOM 746 C CA . SER A 1 91 ? -6.596 -12.612 13.548 1.00 89.69 91 SER A CA 1
ATOM 747 C C . SER A 1 91 ? -6.871 -11.109 13.607 1.00 89.69 91 SER A C 1
ATOM 749 O O . SER A 1 91 ? -7.094 -10.560 14.680 1.00 89.69 91 SER A O 1
ATOM 751 N N . LEU A 1 92 ? -6.909 -10.429 12.454 1.00 88.69 92 LEU A N 1
ATOM 752 C CA . LEU A 1 92 ? -7.340 -9.033 12.401 1.00 88.69 92 LEU A CA 1
ATOM 753 C C . LEU A 1 92 ? -8.800 -8.874 12.844 1.00 88.69 92 LEU A C 1
ATOM 755 O O . LEU A 1 92 ? -9.088 -7.979 13.628 1.00 88.69 92 LEU A O 1
ATOM 759 N N . ILE A 1 93 ? -9.718 -9.698 12.330 1.00 88.25 93 ILE A N 1
ATOM 760 C CA . ILE A 1 93 ? -11.139 -9.640 12.706 1.00 88.25 93 ILE A CA 1
ATOM 761 C C . ILE A 1 93 ? -11.301 -9.903 14.205 1.00 88.25 93 ILE A C 1
ATOM 763 O O . ILE A 1 93 ? -11.958 -9.109 14.867 1.00 88.25 93 ILE A O 1
ATOM 767 N N . GLU A 1 94 ? -10.633 -10.925 14.741 1.00 90.69 94 GLU A N 1
ATOM 768 C CA . GLU A 1 94 ? -10.625 -11.225 16.180 1.00 90.69 94 GLU A CA 1
ATOM 769 C C . GLU A 1 94 ? -10.141 -10.021 17.003 1.00 90.69 94 GLU A C 1
ATOM 771 O O . GLU A 1 94 ? -10.761 -9.651 17.996 1.00 90.69 94 GLU A O 1
ATOM 776 N N . LEU A 1 95 ? -9.079 -9.337 16.564 1.00 90.19 95 LEU A N 1
ATOM 777 C CA . LEU A 1 95 ? -8.576 -8.146 17.249 1.00 90.19 95 LEU A CA 1
ATOM 778 C C . LEU A 1 95 ? -9.574 -6.976 17.208 1.00 90.19 95 LEU A C 1
ATOM 780 O O . LEU A 1 95 ? -9.713 -6.255 18.195 1.00 90.19 95 LEU A O 1
ATOM 784 N N . LEU A 1 96 ? -10.288 -6.790 16.094 1.00 88.88 96 LEU A N 1
ATOM 785 C CA . LEU A 1 96 ? -11.341 -5.773 15.983 1.00 88.88 96 LEU A CA 1
ATOM 786 C C . LEU A 1 96 ? -12.547 -6.094 16.872 1.00 88.88 96 LEU A C 1
ATOM 788 O O . LEU A 1 96 ? -13.135 -5.183 17.448 1.00 88.88 96 LEU A O 1
ATOM 792 N N . GLU A 1 97 ? -12.905 -7.371 16.991 1.00 88.75 97 GLU A N 1
ATOM 793 C CA . GLU A 1 97 ? -13.963 -7.828 17.894 1.00 88.75 97 GLU A CA 1
ATOM 794 C C . GLU A 1 97 ? -13.570 -7.588 19.353 1.00 88.75 97 GLU A C 1
ATOM 796 O O . GLU A 1 97 ? -14.348 -6.996 20.095 1.00 88.75 97 GLU A O 1
ATOM 801 N N . ILE A 1 98 ? -12.330 -7.921 19.733 1.00 88.62 98 ILE A N 1
ATOM 802 C CA . ILE A 1 98 ? -11.788 -7.642 21.070 1.00 88.62 98 ILE A CA 1
ATOM 803 C C . ILE A 1 98 ? -11.814 -6.141 21.377 1.00 88.62 98 ILE A C 1
ATOM 805 O O . ILE A 1 98 ? -12.195 -5.750 22.477 1.00 88.62 98 ILE A O 1
ATOM 809 N N . MET A 1 99 ? -11.453 -5.282 20.419 1.00 87.06 99 MET A N 1
ATOM 810 C CA . MET A 1 99 ? -11.506 -3.825 20.604 1.00 87.06 99 MET A CA 1
ATOM 811 C C . MET A 1 99 ? -12.917 -3.303 20.906 1.00 87.06 99 MET A C 1
ATOM 813 O O . MET A 1 99 ? -13.051 -2.276 21.577 1.00 87.06 99 MET A O 1
ATOM 817 N N . ASP A 1 100 ? -13.946 -3.984 20.403 1.00 87.31 100 ASP A N 1
ATOM 818 C CA . ASP A 1 100 ? -15.355 -3.639 20.595 1.00 87.31 100 ASP A CA 1
ATOM 819 C C . ASP A 1 100 ? -16.009 -4.413 21.762 1.00 87.31 100 ASP A C 1
ATOM 821 O O . ASP A 1 100 ? -17.209 -4.262 21.983 1.00 87.31 100 ASP A O 1
ATOM 825 N N . CYS A 1 101 ? -15.257 -5.222 22.521 1.00 87.56 101 CYS A N 1
ATOM 826 C CA . CYS A 1 101 ? -15.767 -5.910 23.708 1.00 87.56 101 CYS A CA 1
ATOM 827 C C . CYS A 1 101 ? -16.069 -4.938 24.860 1.00 87.56 101 CYS A C 1
ATOM 829 O O . CYS A 1 101 ? -15.340 -3.970 25.082 1.00 87.56 101 CYS A O 1
ATOM 831 N N . GLU A 1 102 ? -17.056 -5.290 25.692 1.00 83.75 102 GLU A N 1
ATOM 832 C CA . GLU A 1 102 ? -17.497 -4.518 26.872 1.00 83.75 102 GLU A CA 1
ATOM 833 C C . GLU A 1 102 ? -16.361 -4.184 27.856 1.00 83.75 102 GLU A C 1
ATOM 835 O O . GLU A 1 102 ? -16.379 -3.161 28.540 1.00 83.75 102 GLU A O 1
ATOM 840 N N . ILE A 1 103 ? -15.327 -5.031 27.921 1.00 83.75 103 ILE A N 1
ATOM 841 C CA . ILE A 1 103 ? -14.145 -4.809 28.768 1.00 83.75 103 ILE A CA 1
ATOM 842 C C . ILE A 1 103 ? -13.392 -3.532 28.354 1.00 83.75 103 ILE A C 1
ATOM 844 O O . ILE A 1 103 ? -12.861 -2.835 29.220 1.00 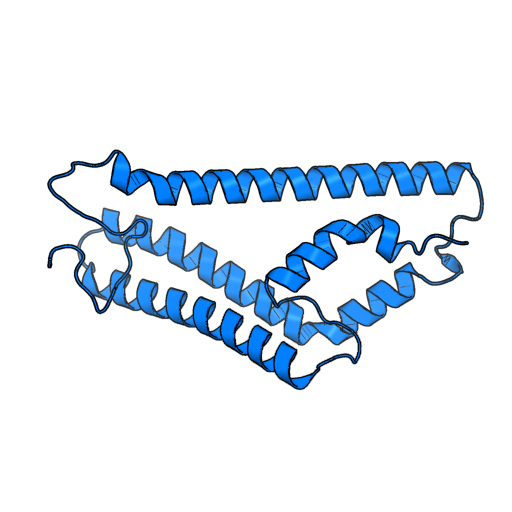83.75 103 ILE A O 1
ATOM 848 N N . PHE A 1 104 ? -13.367 -3.214 27.057 1.00 81.81 104 PHE A N 1
ATOM 849 C CA . PHE A 1 104 ? -12.662 -2.064 26.489 1.00 81.81 104 PHE A CA 1
ATOM 850 C C . PHE A 1 104 ? -13.560 -0.837 26.298 1.00 81.81 104 PHE A C 1
ATOM 852 O O . PHE A 1 104 ? -13.092 0.198 25.818 1.00 81.81 104 PHE A O 1
ATOM 859 N N . GLU A 1 105 ? -14.837 -0.912 26.673 1.00 83.38 105 GLU A N 1
ATOM 860 C CA . GLU A 1 105 ? -15.723 0.244 26.609 1.00 83.38 105 GLU A CA 1
ATOM 861 C C . GLU A 1 105 ? -15.354 1.305 27.665 1.00 83.38 105 GLU A C 1
ATOM 863 O O . GLU A 1 105 ? -14.937 0.985 28.787 1.00 83.38 105 GLU A O 1
ATOM 868 N N . PRO A 1 106 ? -15.497 2.602 27.337 1.00 81.94 106 PRO A N 1
ATOM 869 C CA . PRO A 1 106 ? -15.257 3.671 28.294 1.00 81.94 106 PRO A CA 1
ATOM 870 C C . PRO A 1 106 ? -16.284 3.625 29.434 1.00 81.94 106 PRO A C 1
ATOM 872 O O . PRO A 1 106 ? -17.452 3.952 29.256 1.00 81.94 106 PRO A O 1
ATOM 875 N N . LYS A 1 107 ? -15.826 3.273 30.641 1.00 85.69 107 LYS A N 1
ATOM 876 C CA . LYS A 1 107 ? -16.650 3.234 31.869 1.00 85.69 107 LYS A CA 1
ATOM 877 C C . LYS A 1 107 ? -16.758 4.580 32.599 1.00 85.69 107 LYS A C 1
ATOM 879 O O . LYS A 1 107 ? -17.468 4.693 33.590 1.00 85.69 107 LYS A O 1
ATOM 884 N N . SER A 1 108 ? -16.007 5.588 32.154 1.00 87.88 108 SER A N 1
ATOM 885 C CA . SER A 1 108 ? -15.933 6.917 32.769 1.00 87.88 108 SER A CA 1
ATOM 886 C C . SER A 1 108 ? -15.668 7.983 31.708 1.00 87.88 108 SER A C 1
ATOM 888 O O . SER A 1 108 ? -14.989 7.714 30.713 1.00 87.88 108 SER A O 1
ATOM 890 N N . LEU A 1 109 ? -16.138 9.207 31.963 1.00 86.56 109 LEU A N 1
ATOM 891 C CA . LEU A 1 109 ? -15.892 10.383 31.123 1.00 86.56 109 LEU A CA 1
ATOM 892 C C . LEU A 1 109 ? -14.394 10.661 30.929 1.00 86.56 109 LEU A C 1
ATOM 894 O O . LEU A 1 109 ? -13.977 11.086 29.854 1.00 86.56 109 LEU A O 1
ATOM 898 N N . GLU A 1 110 ? -13.560 10.392 31.936 1.00 90.12 110 GLU A N 1
ATOM 899 C CA . GLU A 1 110 ? -12.105 10.551 31.806 1.00 90.12 110 GLU A CA 1
ATOM 900 C C . GLU A 1 110 ? -11.507 9.515 30.847 1.00 90.12 110 GLU A C 1
ATOM 902 O O . GLU A 1 110 ? -10.666 9.845 30.008 1.00 90.12 110 GLU A O 1
ATOM 907 N N . HIS A 1 111 ? -12.000 8.275 30.892 1.00 86.88 111 HIS A N 1
ATOM 908 C CA . HIS A 1 111 ? -11.563 7.228 29.973 1.00 86.88 111 HIS A CA 1
ATOM 909 C C . HIS A 1 111 ? -11.965 7.563 28.527 1.00 86.88 111 HIS A C 1
ATOM 911 O O . HIS A 1 111 ? -11.152 7.442 27.609 1.00 86.88 111 HIS A O 1
ATOM 917 N N . GLU A 1 112 ? -13.179 8.080 28.324 1.00 87.81 112 GLU A N 1
ATOM 918 C CA . GLU A 1 112 ? -13.645 8.543 27.014 1.00 87.81 112 GLU A CA 1
ATOM 919 C C . GLU A 1 112 ? -12.763 9.672 26.454 1.00 87.81 112 GLU A C 1
ATOM 921 O O . GLU A 1 112 ? -12.340 9.619 25.294 1.00 87.81 112 GLU A O 1
ATOM 926 N N . LYS A 1 113 ? -12.404 10.664 27.282 1.00 88.88 113 LYS A N 1
ATOM 927 C CA . LYS A 1 113 ? -11.496 11.756 26.885 1.00 88.88 113 LYS A CA 1
ATOM 928 C C . LYS A 1 113 ? -10.129 11.231 26.447 1.00 88.88 113 LYS A C 1
ATOM 930 O O . LYS A 1 113 ? -9.593 11.702 25.437 1.00 88.88 113 LYS A O 1
ATOM 935 N N . ILE A 1 114 ? -9.571 10.256 27.169 1.00 90.06 114 ILE A N 1
ATOM 936 C CA . ILE A 1 114 ? -8.283 9.634 26.835 1.00 90.06 114 ILE A CA 1
ATOM 937 C C . ILE A 1 114 ? -8.380 8.899 25.494 1.00 90.06 114 ILE A C 1
ATOM 939 O O . ILE A 1 114 ? -7.564 9.155 24.603 1.00 90.06 114 ILE A O 1
ATOM 94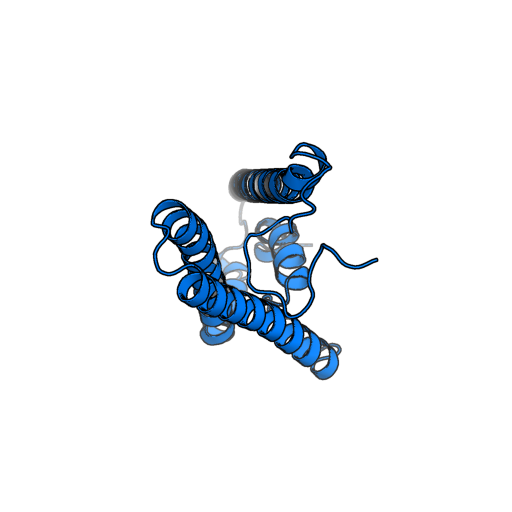3 N N . LEU A 1 115 ? -9.393 8.048 25.307 1.00 89.25 115 LEU A N 1
ATOM 944 C CA . LEU A 1 115 ? -9.606 7.317 24.052 1.00 89.25 115 LEU A CA 1
ATOM 945 C C . LEU A 1 115 ? -9.778 8.276 22.870 1.00 89.25 115 LEU A C 1
ATOM 947 O O . LEU A 1 115 ? -9.131 8.109 21.835 1.00 89.25 115 LEU A O 1
ATOM 951 N N . ALA A 1 116 ? -10.568 9.339 23.034 1.00 88.25 116 ALA A N 1
ATOM 952 C CA . ALA A 1 116 ? -10.749 10.361 22.010 1.00 88.25 116 ALA A CA 1
ATOM 953 C C . ALA A 1 116 ? -9.434 11.087 21.673 1.00 88.25 116 ALA A C 1
ATOM 955 O O . ALA A 1 116 ? -9.144 11.340 20.499 1.00 88.25 116 ALA A O 1
ATOM 956 N N . ALA A 1 117 ? -8.605 11.405 22.673 1.00 91.75 117 ALA A N 1
ATOM 957 C CA . ALA A 1 117 ? -7.301 12.024 22.455 1.00 91.75 117 ALA A CA 1
ATOM 958 C C . ALA A 1 117 ? -6.348 11.105 21.673 1.00 91.75 117 ALA A C 1
ATOM 960 O O . ALA A 1 117 ? -5.706 11.563 20.723 1.00 91.75 117 ALA A O 1
ATOM 961 N N . GLN A 1 118 ? -6.296 9.814 22.010 1.00 90.88 118 GLN A N 1
ATOM 962 C CA . GLN A 1 118 ? -5.481 8.834 21.285 1.00 90.88 118 GLN A CA 1
ATOM 963 C C . GLN A 1 118 ? -6.000 8.604 19.863 1.00 90.88 118 GLN A 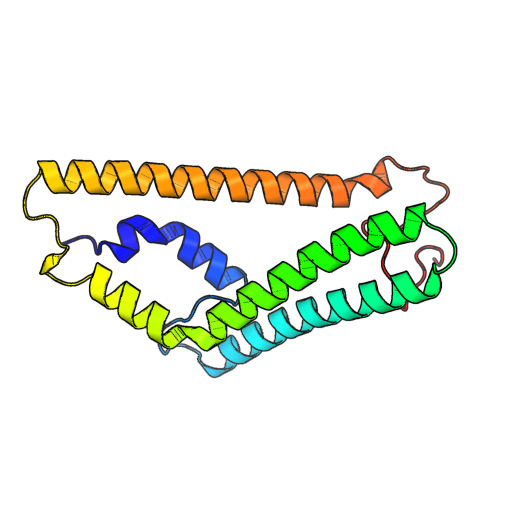C 1
ATOM 965 O O . GLN A 1 118 ? -5.224 8.613 18.907 1.00 90.88 118 GLN A O 1
ATOM 970 N N . ALA A 1 119 ? -7.318 8.510 19.684 1.00 89.62 119 ALA A N 1
ATOM 971 C CA . ALA A 1 119 ? -7.929 8.385 18.367 1.00 89.62 119 ALA A CA 1
ATOM 972 C C . ALA A 1 119 ? -7.608 9.590 17.472 1.00 89.62 119 ALA A C 1
ATOM 974 O O . ALA A 1 119 ? -7.329 9.424 16.284 1.00 89.62 119 ALA A O 1
ATOM 975 N N . ARG A 1 120 ? -7.589 10.812 18.027 1.00 90.06 120 ARG A N 1
ATOM 976 C CA . ARG A 1 120 ? -7.146 12.013 17.298 1.00 90.06 120 ARG A CA 1
ATOM 977 C C . ARG A 1 120 ? -5.677 11.927 16.888 1.00 90.06 120 ARG A C 1
ATOM 979 O O . ARG A 1 120 ? -5.369 12.249 15.741 1.00 90.06 120 ARG A O 1
ATOM 986 N N . LYS A 1 121 ? -4.786 11.474 17.778 1.00 91.88 121 LYS A N 1
ATOM 987 C CA . LYS A 1 121 ? -3.358 11.284 17.462 1.00 91.88 121 LYS A CA 1
ATOM 988 C C . LYS A 1 121 ? -3.166 10.288 16.320 1.00 91.88 121 LYS A C 1
ATOM 990 O O . LYS A 1 121 ? -2.511 10.625 15.338 1.00 91.88 121 LYS A O 1
ATOM 995 N N . ILE A 1 122 ? -3.806 9.121 16.398 1.00 90.44 122 ILE A N 1
ATOM 996 C CA . ILE A 1 122 ? -3.741 8.087 15.354 1.00 90.44 122 ILE A CA 1
ATOM 997 C C . ILE A 1 122 ? -4.274 8.626 14.023 1.00 90.44 122 ILE A C 1
ATOM 999 O O . ILE A 1 122 ? -3.613 8.497 12.997 1.00 90.44 122 ILE A O 1
ATOM 1003 N N . LYS A 1 123 ? -5.423 9.314 14.026 1.00 88.62 123 LYS A N 1
ATOM 1004 C CA . LYS A 1 123 ? -5.978 9.931 12.810 1.00 88.62 123 LYS A CA 1
ATOM 1005 C C . LYS A 1 123 ? -5.035 10.961 12.194 1.00 88.62 123 LYS A C 1
ATOM 1007 O O . LYS A 1 123 ? -4.923 11.007 10.972 1.00 88.62 123 LYS A O 1
ATOM 1012 N N . ARG A 1 124 ? -4.374 11.782 13.017 1.00 90.06 124 ARG A N 1
ATOM 1013 C CA . ARG A 1 124 ? -3.403 12.781 12.551 1.00 90.06 124 ARG A CA 1
ATOM 1014 C C . ARG A 1 124 ? -2.164 12.114 11.960 1.00 90.06 124 ARG A C 1
ATOM 1016 O O . ARG A 1 124 ? -1.707 12.549 10.913 1.00 90.06 124 ARG A O 1
ATOM 1023 N N . LEU A 1 125 ? -1.678 11.043 12.584 1.00 92.44 125 LEU A N 1
ATOM 1024 C CA . LEU A 1 125 ? -0.546 10.266 12.087 1.00 92.44 125 LEU A CA 1
ATOM 1025 C C . LEU A 1 125 ? -0.869 9.594 10.745 1.00 92.44 125 LEU A C 1
ATOM 1027 O O . LEU A 1 125 ? -0.110 9.733 9.792 1.00 92.44 125 LEU A O 1
ATOM 1031 N N . CYS A 1 126 ? -2.028 8.938 10.634 1.00 89.94 126 CYS A N 1
ATOM 1032 C CA . CYS A 1 126 ? -2.486 8.363 9.369 1.00 89.94 126 CYS A CA 1
ATOM 1033 C C . CYS A 1 126 ? -2.627 9.427 8.277 1.00 89.94 126 CYS A C 1
ATOM 1035 O O . CYS A 1 126 ? -2.245 9.179 7.138 1.00 89.94 126 CYS A O 1
ATOM 1037 N N . LEU A 1 127 ? -3.168 10.603 8.615 1.00 89.88 127 LEU A N 1
ATOM 1038 C CA . LEU A 1 127 ? -3.297 11.700 7.661 1.00 89.88 127 LEU A CA 1
ATOM 1039 C C . LEU A 1 127 ? -1.925 12.192 7.199 1.00 89.88 127 LEU A C 1
ATOM 1041 O O . LEU A 1 127 ? -1.733 12.338 6.003 1.00 89.88 127 LEU A O 1
ATOM 1045 N N . PHE A 1 128 ? -0.983 12.387 8.122 1.00 94.25 128 PHE A N 1
ATOM 1046 C CA . PHE A 1 128 ? 0.377 12.816 7.808 1.00 94.25 128 PHE A CA 1
ATOM 1047 C C . PHE A 1 128 ? 1.070 11.855 6.831 1.00 94.25 128 PHE A C 1
ATOM 1049 O O . PHE A 1 128 ? 1.561 12.286 5.787 1.00 94.25 128 PHE A O 1
ATOM 1056 N N . PHE A 1 129 ? 1.043 10.549 7.118 1.00 91.44 129 PHE A N 1
ATOM 1057 C CA . PHE A 1 129 ? 1.622 9.547 6.220 1.00 91.44 129 PHE A CA 1
ATOM 1058 C C . PHE A 1 129 ? 0.924 9.509 4.863 1.00 91.44 129 PHE A C 1
ATOM 1060 O O . PHE A 1 129 ? 1.599 9.441 3.839 1.00 91.44 129 PHE A O 1
ATOM 1067 N N . LEU A 1 130 ? -0.409 9.607 4.838 1.00 90.19 130 LEU A N 1
ATOM 1068 C CA . LEU A 1 130 ? -1.158 9.644 3.587 1.00 90.19 130 LEU A CA 1
ATOM 1069 C C . LEU A 1 130 ? -0.783 10.874 2.756 1.00 90.19 130 LEU A C 1
ATOM 1071 O O . LEU A 1 130 ? -0.488 10.725 1.578 1.00 90.19 130 LEU A O 1
ATOM 1075 N N . THR A 1 131 ? -0.738 12.063 3.364 1.00 91.81 131 THR A N 1
ATOM 1076 C CA . THR A 1 131 ? -0.371 13.304 2.667 1.00 91.81 131 THR A CA 1
ATOM 1077 C C . THR A 1 131 ? 1.063 13.280 2.162 1.00 91.81 131 THR A C 1
ATOM 1079 O O . THR A 1 131 ? 1.332 13.780 1.073 1.00 91.81 131 THR A O 1
ATOM 1082 N N . SER A 1 132 ? 1.983 12.677 2.920 1.00 92.62 132 SER A N 1
ATOM 1083 C CA . SER A 1 132 ? 3.370 12.516 2.489 1.00 92.62 132 SER A CA 1
ATOM 1084 C C . SER A 1 132 ? 3.446 11.584 1.284 1.00 92.62 132 SER A C 1
ATOM 1086 O O . SER A 1 132 ? 4.025 11.968 0.275 1.00 92.62 132 SER A O 1
ATOM 1088 N N . ALA A 1 133 ? 2.797 10.418 1.349 1.00 89.88 133 ALA A N 1
ATOM 1089 C CA . ALA A 1 133 ? 2.768 9.465 0.246 1.00 89.88 133 ALA A CA 1
ATOM 1090 C C . ALA A 1 133 ? 2.129 10.068 -1.013 1.00 89.88 133 ALA A C 1
ATOM 1092 O O . ALA A 1 133 ? 2.706 9.978 -2.093 1.00 89.88 133 ALA A O 1
ATOM 1093 N N . THR A 1 134 ? 0.981 10.746 -0.884 1.00 89.88 134 THR A N 1
ATOM 1094 C CA . THR A 1 134 ? 0.335 11.397 -2.030 1.00 89.88 134 THR A CA 1
ATOM 1095 C C . THR A 1 134 ? 1.208 12.490 -2.620 1.00 89.88 134 THR A C 1
ATOM 1097 O O . THR A 1 134 ? 1.322 12.554 -3.836 1.00 89.88 134 THR A O 1
ATOM 1100 N N . THR A 1 135 ? 1.861 13.305 -1.783 1.00 91.56 135 THR A N 1
ATOM 1101 C CA . THR A 1 135 ? 2.774 14.355 -2.256 1.00 91.56 135 THR A CA 1
ATOM 1102 C C . THR A 1 135 ? 3.933 13.748 -3.041 1.00 91.56 135 THR A C 1
ATOM 1104 O O . THR A 1 135 ? 4.212 14.183 -4.156 1.00 91.56 135 THR A O 1
ATOM 1107 N N . THR A 1 136 ? 4.561 12.693 -2.517 1.00 89.50 136 THR A N 1
ATOM 1108 C CA . THR A 1 136 ? 5.632 11.976 -3.217 1.00 89.50 136 THR A CA 1
ATOM 1109 C C . THR A 1 136 ? 5.142 11.429 -4.556 1.00 89.50 136 THR A C 1
ATOM 1111 O O . THR A 1 136 ? 5.748 11.729 -5.578 1.00 89.50 136 THR A O 1
ATOM 1114 N N . CYS A 1 137 ? 4.015 10.712 -4.598 1.00 86.44 137 CYS A N 1
ATOM 1115 C CA . CYS A 1 137 ? 3.466 10.190 -5.853 1.00 86.44 137 CYS A CA 1
ATOM 1116 C C . CYS A 1 137 ? 3.116 11.299 -6.856 1.00 86.44 137 CYS A C 1
ATOM 1118 O O . CYS A 1 137 ? 3.365 11.136 -8.046 1.00 86.44 137 CYS A O 1
ATOM 1120 N N . THR A 1 138 ? 2.566 12.430 -6.399 1.00 87.75 138 THR A N 1
ATOM 1121 C CA . THR A 1 138 ? 2.288 13.570 -7.284 1.00 87.75 138 THR A CA 1
ATOM 1122 C C . THR A 1 138 ? 3.564 14.185 -7.833 1.00 87.75 138 THR A C 1
ATOM 1124 O O . THR A 1 138 ? 3.595 14.524 -9.006 1.00 87.75 138 THR A O 1
ATOM 1127 N N . LEU A 1 139 ? 4.632 14.278 -7.036 1.00 86.88 139 LEU A N 1
ATOM 1128 C CA . LEU A 1 139 ? 5.923 14.756 -7.525 1.00 86.88 139 LEU A CA 1
ATOM 1129 C C . LEU A 1 139 ? 6.468 13.815 -8.601 1.00 86.88 139 LEU A C 1
ATOM 1131 O O . LEU A 1 139 ? 6.777 14.287 -9.687 1.00 86.88 139 LEU A O 1
ATOM 1135 N N . TRP A 1 140 ? 6.471 12.500 -8.352 1.00 83.69 140 TRP A N 1
ATOM 1136 C CA . TRP A 1 140 ? 6.860 11.494 -9.350 1.00 83.69 140 TRP A CA 1
ATOM 1137 C C . TRP A 1 140 ? 6.050 11.603 -10.648 1.00 83.69 140 TRP A C 1
ATOM 1139 O O . TRP A 1 140 ? 6.617 11.565 -11.734 1.00 83.69 140 TRP A O 1
ATOM 1149 N N . ALA A 1 141 ? 4.734 11.815 -10.555 1.00 82.81 141 ALA A N 1
ATOM 1150 C CA . ALA A 1 141 ? 3.874 12.004 -11.723 1.00 82.81 141 ALA A CA 1
ATOM 1151 C C . ALA A 1 141 ? 4.180 13.291 -12.511 1.00 82.81 141 ALA A C 1
ATOM 1153 O O . ALA A 1 141 ? 3.945 13.339 -13.716 1.00 82.81 141 ALA A O 1
ATOM 1154 N N . MET A 1 142 ? 4.688 14.325 -11.837 1.00 83.38 142 MET A N 1
ATOM 1155 C CA . MET A 1 142 ? 5.002 15.621 -12.437 1.00 83.38 142 MET A CA 1
ATOM 1156 C C . MET A 1 142 ? 6.429 15.702 -12.997 1.00 83.38 142 MET A C 1
ATOM 1158 O O . MET A 1 142 ? 6.669 16.568 -13.832 1.00 83.38 142 MET A O 1
ATOM 1162 N N . ILE A 1 143 ? 7.362 14.827 -12.588 1.00 81.75 143 ILE A N 1
ATOM 1163 C CA . ILE A 1 143 ? 8.757 14.818 -13.083 1.00 81.75 143 ILE A CA 1
ATOM 1164 C C . ILE A 1 143 ? 8.826 14.890 -14.623 1.00 81.75 143 ILE A C 1
ATOM 1166 O O . ILE A 1 143 ? 9.510 15.782 -15.123 1.00 81.75 143 ILE A O 1
ATOM 1170 N N . PRO A 1 144 ? 8.069 14.084 -15.397 1.00 76.44 144 PRO A N 1
ATOM 1171 C CA . PRO A 1 144 ? 8.132 14.131 -16.861 1.00 76.44 144 PRO A CA 1
ATOM 1172 C C . PRO A 1 144 ? 7.639 15.439 -17.495 1.00 76.44 144 PRO A C 1
ATOM 1174 O O . PRO A 1 144 ? 7.865 15.655 -18.679 1.00 76.44 144 PRO A O 1
ATOM 1177 N N . LEU A 1 145 ? 6.921 16.291 -16.752 1.00 77.62 145 LEU A N 1
ATOM 1178 C CA . LEU A 1 145 ? 6.468 17.599 -17.243 1.00 77.62 145 LEU A CA 1
ATOM 1179 C C . LEU A 1 145 ? 7.548 18.678 -17.119 1.00 77.62 145 LEU A C 1
ATOM 1181 O O . LEU A 1 145 ? 7.465 19.695 -17.804 1.00 77.62 145 LEU A O 1
ATOM 1185 N N . PHE A 1 146 ? 8.513 18.476 -16.220 1.00 76.81 146 PHE A N 1
ATOM 1186 C CA . PHE A 1 146 ? 9.622 19.398 -15.980 1.00 76.81 146 PHE A CA 1
ATOM 1187 C C . PHE A 1 146 ? 10.940 18.913 -16.592 1.00 76.81 146 PHE A C 1
ATOM 1189 O O . PHE A 1 146 ? 11.853 19.720 -16.750 1.00 76.81 146 PHE A O 1
ATOM 1196 N N . ASP A 1 147 ? 11.038 17.623 -16.918 1.00 70.38 147 ASP A N 1
ATOM 1197 C CA . ASP A 1 147 ? 12.160 17.051 -17.661 1.00 70.38 147 ASP A CA 1
ATOM 1198 C C . ASP A 1 147 ? 12.067 17.406 -19.159 1.00 70.38 147 ASP A C 1
ATOM 1200 O O . ASP A 1 147 ? 10.997 17.754 -19.667 1.00 70.38 147 ASP A O 1
ATOM 1204 N N . ASP A 1 148 ? 13.198 17.369 -19.866 1.00 64.31 148 ASP A N 1
ATOM 1205 C CA . ASP A 1 148 ? 13.336 17.897 -21.230 1.00 64.31 148 ASP A CA 1
ATOM 1206 C C . ASP A 1 148 ? 12.229 17.386 -22.179 1.00 64.31 148 ASP A C 1
ATOM 1208 O O . ASP A 1 148 ? 12.130 16.192 -22.473 1.00 64.31 148 ASP A O 1
ATOM 1212 N N . ALA A 1 149 ? 11.437 18.306 -22.752 1.00 58.28 149 ALA A N 1
ATOM 1213 C CA . ALA A 1 149 ? 10.286 18.003 -23.620 1.00 58.28 149 ALA A CA 1
ATOM 1214 C C . ALA A 1 149 ? 10.634 17.185 -24.886 1.00 58.28 149 ALA A C 1
ATOM 1216 O O . ALA A 1 149 ? 9.743 16.700 -25.588 1.00 58.28 149 ALA A O 1
ATOM 1217 N N . SER A 1 150 ? 11.927 17.032 -25.184 1.00 56.31 150 SER A N 1
ATOM 1218 C CA . SER A 1 150 ? 12.462 16.228 -26.285 1.00 56.31 150 SER A CA 1
ATOM 1219 C C . SER A 1 150 ? 12.540 14.724 -25.972 1.00 56.31 150 SER A C 1
ATOM 1221 O O . SER A 1 150 ? 12.545 13.915 -26.901 1.00 56.31 150 SER A O 1
ATOM 1223 N N . LYS A 1 151 ? 12.539 14.320 -24.693 1.00 60.88 151 LYS A N 1
ATOM 1224 C C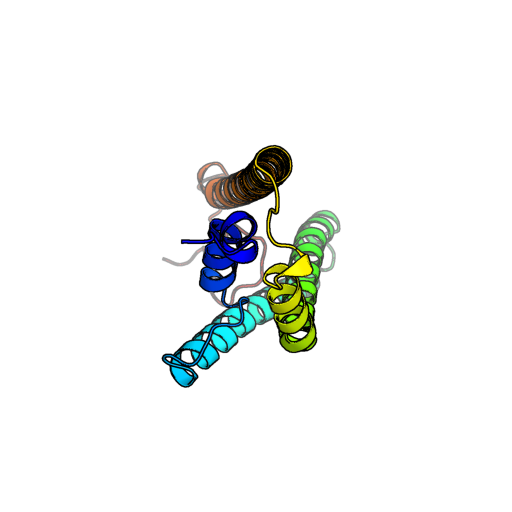A . LYS A 1 151 ? 12.572 12.918 -24.247 1.00 60.88 151 LYS A CA 1
ATOM 1225 C C . LYS A 1 151 ? 11.319 12.605 -23.431 1.00 60.88 151 LYS A C 1
ATOM 1227 O O . LYS A 1 151 ? 11.341 12.626 -22.207 1.00 60.88 151 LYS A O 1
ATOM 1232 N N . ARG A 1 152 ? 10.213 12.265 -24.104 1.00 62.91 152 ARG A N 1
ATOM 1233 C CA . ARG A 1 152 ? 9.036 11.706 -23.413 1.00 62.91 152 ARG A CA 1
ATOM 1234 C C . ARG A 1 152 ? 9.440 10.426 -22.679 1.00 62.91 152 ARG A C 1
ATOM 1236 O O . ARG A 1 152 ? 9.690 9.404 -23.314 1.00 62.91 152 ARG A O 1
ATOM 1243 N N . SER A 1 153 ? 9.485 10.492 -21.356 1.00 66.38 153 SER A N 1
ATOM 1244 C CA . SER A 1 153 ? 9.738 9.368 -20.459 1.00 66.38 153 SER A CA 1
ATOM 1245 C C . SER A 1 153 ? 8.475 9.049 -19.658 1.00 66.38 153 SER A C 1
ATOM 1247 O O . SER A 1 153 ? 7.597 9.894 -19.463 1.00 66.38 153 SER A O 1
ATOM 1249 N N . PHE A 1 154 ? 8.338 7.796 -19.230 1.00 69.81 154 PHE A N 1
ATOM 1250 C CA . PHE A 1 154 ? 7.288 7.446 -18.281 1.00 69.81 154 PHE A CA 1
ATOM 1251 C C . PHE A 1 154 ? 7.619 8.034 -16.899 1.00 69.81 154 PHE A C 1
ATOM 1253 O O . PHE A 1 154 ? 8.797 8.138 -16.560 1.00 69.81 154 PHE A O 1
ATOM 1260 N N . PRO A 1 155 ? 6.605 8.356 -16.067 1.00 68.19 155 PRO A N 1
ATOM 1261 C CA . PRO A 1 155 ? 6.820 8.824 -14.693 1.00 68.19 155 PRO A CA 1
ATOM 1262 C C . PRO A 1 155 ? 7.663 7.876 -13.840 1.00 68.19 155 PRO A C 1
ATOM 1264 O O . PRO A 1 155 ? 8.324 8.305 -12.902 1.00 68.19 155 PRO A O 1
ATOM 1267 N N . PHE A 1 156 ? 7.634 6.586 -14.173 1.00 70.31 156 PHE A N 1
ATOM 1268 C CA . PHE A 1 156 ? 8.482 5.570 -13.575 1.00 70.31 156 PHE A CA 1
ATOM 1269 C C . PHE A 1 156 ? 9.359 4.952 -14.656 1.00 70.31 156 PHE A C 1
ATOM 1271 O O . PHE A 1 156 ? 8.886 4.648 -15.755 1.00 70.31 156 PHE A O 1
ATOM 1278 N N . ARG A 1 157 ? 10.629 4.730 -14.321 1.00 72.38 157 ARG A N 1
ATOM 1279 C CA . ARG A 1 157 ? 11.570 3.963 -15.136 1.00 72.38 157 ARG A CA 1
ATOM 1280 C C . ARG A 1 157 ? 11.248 2.480 -14.992 1.00 72.38 157 ARG A C 1
ATOM 1282 O O . ARG A 1 157 ? 11.778 1.800 -14.122 1.00 72.38 157 ARG A O 1
ATOM 1289 N N . ILE A 1 158 ? 10.293 2.024 -15.793 1.00 77.62 158 ILE A N 1
ATOM 1290 C CA . ILE A 1 158 ? 9.808 0.645 -15.805 1.00 77.62 158 ILE A CA 1
ATOM 1291 C C . ILE A 1 158 ? 9.706 0.134 -17.232 1.00 77.62 158 ILE A C 1
ATOM 1293 O O . ILE A 1 158 ? 9.524 0.901 -18.180 1.00 77.62 158 ILE A O 1
ATOM 1297 N N . TRP A 1 159 ? 9.788 -1.183 -17.375 1.00 80.44 159 TRP A N 1
ATOM 1298 C CA . TRP A 1 159 ? 9.615 -1.826 -18.660 1.00 80.44 159 TRP A CA 1
ATOM 1299 C C . TRP A 1 159 ? 8.138 -1.779 -19.041 1.00 80.44 159 TRP A C 1
ATOM 1301 O O . TRP A 1 159 ? 7.271 -2.235 -18.296 1.00 80.44 159 TRP A O 1
ATOM 1311 N N . MET A 1 160 ? 7.851 -1.213 -20.209 1.00 77.50 160 MET A N 1
ATOM 1312 C CA . MET A 1 160 ? 6.510 -1.159 -20.773 1.00 77.50 160 MET A CA 1
ATOM 1313 C C . MET A 1 160 ? 6.531 -1.779 -22.168 1.00 77.50 160 MET A C 1
ATOM 1315 O O . MET A 1 160 ? 7.438 -1.492 -22.948 1.00 77.50 160 MET A O 1
ATOM 1319 N N . PRO A 1 161 ? 5.497 -2.550 -22.545 1.00 73.06 161 PRO A N 1
ATOM 1320 C CA . PRO A 1 161 ? 5.378 -3.078 -23.903 1.00 73.06 161 PRO A CA 1
ATOM 1321 C C . PRO A 1 161 ? 5.090 -1.979 -24.944 1.00 73.06 161 PRO A C 1
ATOM 1323 O O . PRO A 1 161 ? 5.097 -2.247 -26.143 1.00 73.06 161 PRO A O 1
ATOM 1326 N N . VAL A 1 162 ? 4.813 -0.747 -24.501 1.00 73.06 162 VAL A N 1
ATOM 1327 C CA . VAL A 1 162 ? 4.527 0.418 -25.343 1.00 73.06 162 VAL A CA 1
ATOM 1328 C C . VAL A 1 162 ? 5.614 1.478 -25.177 1.00 73.06 162 VAL A C 1
ATOM 1330 O O . VAL A 1 162 ? 5.998 1.826 -24.063 1.00 73.06 162 VAL A O 1
ATOM 1333 N N . THR A 1 163 ? 6.105 2.015 -26.292 1.00 66.19 163 THR A N 1
ATOM 1334 C CA . THR A 1 163 ? 7.117 3.078 -26.292 1.00 66.19 163 THR A CA 1
ATOM 1335 C C . THR A 1 163 ? 6.467 4.459 -26.157 1.00 66.19 163 THR A C 1
ATOM 1337 O O . THR A 1 163 ? 5.509 4.732 -26.883 1.00 66.19 163 THR A O 1
ATOM 1340 N N . PRO A 1 164 ? 7.020 5.381 -25.350 1.00 62.53 164 PRO A N 1
ATOM 1341 C CA . PRO A 1 164 ? 6.487 6.740 -25.199 1.00 62.53 164 PRO A CA 1
ATOM 1342 C C . PRO A 1 164 ? 6.741 7.649 -26.425 1.00 62.53 164 PRO A C 1
ATOM 1344 O O . PRO A 1 164 ? 6.205 8.755 -26.500 1.00 62.53 164 PRO A O 1
ATOM 1347 N N . LEU A 1 165 ? 7.530 7.178 -27.402 1.00 59.44 165 LEU A N 1
ATOM 1348 C CA . LEU A 1 165 ? 8.006 7.920 -28.582 1.00 59.44 165 LEU A CA 1
ATOM 1349 C C . LEU A 1 165 ? 7.258 7.612 -29.897 1.00 59.44 165 LEU A C 1
ATOM 1351 O O . LEU A 1 165 ? 7.785 7.875 -30.973 1.00 59.44 165 LEU A O 1
ATOM 1355 N N . LYS A 1 166 ? 6.032 7.079 -29.853 1.00 43.19 166 LYS A N 1
ATOM 1356 C CA . LYS A 1 166 ? 5.199 6.933 -31.061 1.00 43.19 166 LYS A CA 1
ATOM 1357 C C . LYS A 1 166 ? 3.812 7.543 -30.875 1.00 43.19 166 LYS A C 1
ATOM 1359 O O . LYS A 1 166 ? 2.920 6.903 -30.327 1.00 43.19 166 LYS A O 1
ATOM 1364 N N . SER A 1 167 ? 3.653 8.764 -31.386 1.00 41.56 167 SER A N 1
ATOM 1365 C CA . SER A 1 167 ? 2.451 9.220 -32.090 1.00 41.56 167 SER A CA 1
ATOM 1366 C C . SER A 1 167 ? 2.872 10.037 -33.297 1.00 41.56 167 SER A C 1
ATOM 1368 O O . SER A 1 167 ? 3.938 10.684 -33.208 1.00 41.56 167 SER A O 1
#

Organism: Mythimna separata (NCBI:txid271217)

Secondary structure (DSSP, 8-state):
----HHHHHHHHHHHHHHHTT-S---STTHHHHHHHHHHHHHHHHHHHHHHHHHHHHTTT-HHHHHHHHHHHHHHHHHHHHHHHHHHTHHHHHHHHHHHTSGGGS--SHHHHHHHHHHHHHHHHHHHHHHHHHHHHHHHHHHHHHHS-TTS---SS----SS-TT--